Protein AF-A0A3N5JCI5-F1 (afdb_monomer_lite)

Structure (mmCIF, N/CA/C/O backbone):
data_AF-A0A3N5JCI5-F1
#
_entry.id   AF-A0A3N5JCI5-F1
#
loop_
_atom_site.group_PDB
_atom_site.id
_atom_site.type_symbol
_atom_site.label_atom_id
_atom_site.label_alt_id
_atom_site.label_comp_id
_atom_site.label_asym_id
_atom_site.label_entity_id
_atom_site.label_seq_id
_atom_site.pdbx_PDB_ins_code
_atom_site.Cartn_x
_atom_site.Cartn_y
_atom_site.Cartn_z
_atom_site.occupancy
_atom_site.B_iso_or_equiv
_atom_site.auth_seq_id
_atom_site.auth_comp_id
_atom_site.auth_asym_id
_atom_site.auth_atom_id
_atom_site.pdbx_PDB_model_num
ATOM 1 N N . MET A 1 1 ? 83.487 -15.430 -17.081 1.00 39.16 1 MET A N 1
ATOM 2 C CA . MET A 1 1 ? 82.661 -15.612 -18.292 1.00 39.16 1 MET A CA 1
ATOM 3 C C . MET A 1 1 ? 81.201 -15.819 -17.892 1.00 39.16 1 MET A C 1
ATOM 5 O O . MET A 1 1 ? 80.948 -16.765 -17.165 1.00 39.16 1 MET A O 1
ATOM 9 N N . ASN A 1 2 ? 80.333 -14.904 -18.353 1.00 36.88 2 ASN A N 1
ATOM 10 C CA . ASN A 1 2 ? 78.956 -15.048 -18.883 1.00 36.88 2 ASN A CA 1
ATOM 11 C C . ASN A 1 2 ? 77.902 -15.894 -18.128 1.00 36.88 2 ASN A C 1
ATOM 13 O O . ASN A 1 2 ? 78.165 -17.037 -17.799 1.00 36.88 2 ASN A O 1
ATOM 17 N N . ALA A 1 3 ? 76.645 -15.472 -17.944 1.00 43.12 3 ALA A N 1
ATOM 18 C CA . ALA A 1 3 ? 75.952 -14.223 -18.269 1.00 43.12 3 ALA A CA 1
ATOM 19 C C . ALA A 1 3 ? 74.683 -14.091 -17.400 1.00 43.12 3 ALA A C 1
ATOM 21 O O . ALA A 1 3 ? 73.985 -15.068 -17.139 1.00 43.12 3 ALA A O 1
ATOM 22 N N . ILE A 1 4 ? 74.403 -12.856 -16.988 1.00 52.03 4 ILE A N 1
ATOM 23 C CA . ILE A 1 4 ? 73.095 -12.364 -16.541 1.00 52.03 4 ILE A CA 1
ATOM 24 C C . ILE A 1 4 ? 72.188 -12.197 -17.776 1.00 52.03 4 ILE A C 1
ATOM 26 O O . ILE A 1 4 ? 72.710 -11.995 -18.868 1.00 52.03 4 ILE A O 1
ATOM 30 N N . TYR A 1 5 ? 70.867 -12.255 -17.562 1.00 45.72 5 TYR A N 1
ATOM 31 C CA . TYR A 1 5 ? 69.747 -11.634 -18.305 1.00 45.72 5 TYR A CA 1
ATOM 32 C C . TYR A 1 5 ? 68.625 -12.613 -18.664 1.00 45.72 5 TYR A C 1
ATOM 34 O O . TYR A 1 5 ? 68.775 -13.515 -19.479 1.00 45.72 5 TYR A O 1
ATOM 42 N N . GLY A 1 6 ? 67.464 -12.355 -18.064 1.00 45.00 6 GLY A N 1
ATOM 43 C CA . GLY A 1 6 ? 66.194 -13.013 -18.349 1.00 45.00 6 GLY A CA 1
ATOM 44 C C . GLY A 1 6 ? 65.074 -12.454 -17.476 1.00 45.00 6 GLY A C 1
ATOM 45 O O . GLY A 1 6 ? 64.356 -13.209 -16.833 1.00 45.00 6 GLY A O 1
ATOM 46 N N . LEU A 1 7 ? 64.974 -11.123 -17.390 1.00 59.03 7 LEU A N 1
ATOM 47 C CA . LEU A 1 7 ? 63.791 -10.443 -16.865 1.00 59.03 7 LEU A CA 1
ATOM 48 C C . LEU A 1 7 ? 62.620 -10.784 -17.791 1.00 59.03 7 LEU A C 1
ATOM 50 O O . LEU A 1 7 ? 62.695 -10.478 -18.978 1.00 59.03 7 LEU A O 1
ATOM 54 N N . ASN A 1 8 ? 61.560 -11.398 -17.266 1.00 53.91 8 ASN A N 1
ATOM 55 C CA . ASN A 1 8 ? 60.298 -11.506 -17.990 1.00 53.91 8 ASN A CA 1
ATOM 56 C C . ASN A 1 8 ? 59.450 -10.261 -17.661 1.00 53.91 8 ASN A C 1
ATOM 58 O O . ASN A 1 8 ? 59.090 -10.079 -16.492 1.00 53.91 8 ASN A O 1
ATOM 62 N N . PRO A 1 9 ? 59.187 -9.362 -18.627 1.00 57.41 9 PRO A N 1
ATOM 63 C CA . PRO A 1 9 ? 58.435 -8.143 -18.395 1.00 57.41 9 PRO A CA 1
ATOM 64 C C . PRO A 1 9 ? 56.928 -8.396 -18.551 1.00 57.41 9 PRO A C 1
ATOM 66 O O . PRO A 1 9 ? 56.472 -8.969 -19.530 1.00 57.41 9 PRO A O 1
ATOM 69 N N . THR A 1 10 ? 56.168 -7.898 -17.581 1.00 60.50 10 THR A N 1
ATOM 70 C CA . THR A 1 10 ? 54.825 -7.315 -17.739 1.00 60.50 10 THR A CA 1
ATOM 71 C C . THR A 1 10 ? 53.789 -8.066 -18.596 1.00 60.50 10 THR A C 1
ATOM 73 O O . THR A 1 10 ? 53.669 -7.866 -19.800 1.00 60.50 10 THR A O 1
ATOM 76 N N . GLY A 1 11 ? 52.895 -8.771 -17.909 1.00 58.03 1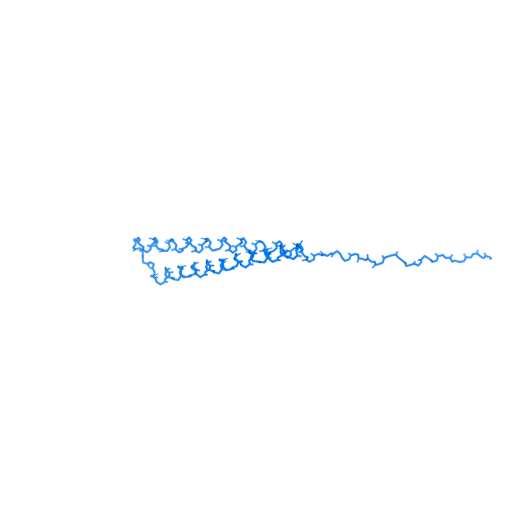1 GLY A N 1
ATOM 77 C CA . GLY A 1 11 ? 51.563 -9.178 -18.367 1.00 58.03 11 GLY A CA 1
ATOM 78 C C . GLY A 1 11 ? 51.008 -10.083 -17.273 1.00 58.03 11 GLY A C 1
ATOM 79 O O . GLY A 1 11 ? 51.576 -11.127 -17.011 1.00 58.03 11 GLY A O 1
ATOM 80 N N . ASP A 1 12 ? 50.039 -9.718 -16.450 1.00 57.69 12 ASP A N 1
ATOM 81 C CA . ASP A 1 12 ? 48.770 -9.101 -16.767 1.00 57.69 12 ASP A CA 1
ATOM 82 C C . ASP A 1 12 ? 48.191 -8.586 -15.433 1.00 57.69 12 ASP A C 1
ATOM 84 O O . ASP A 1 12 ? 47.889 -9.363 -14.531 1.00 57.69 12 ASP A O 1
ATOM 88 N N . ARG A 1 13 ? 48.121 -7.261 -15.256 1.00 59.25 13 ARG A N 1
ATOM 89 C CA . ARG A 1 13 ? 47.392 -6.619 -14.144 1.00 59.25 13 ARG A CA 1
ATOM 90 C C . ARG A 1 13 ? 46.024 -6.126 -14.604 1.00 59.25 13 ARG A C 1
ATOM 92 O O . ARG A 1 13 ? 45.533 -5.113 -14.112 1.00 59.25 13 ARG A O 1
ATOM 99 N N . ARG A 1 14 ? 45.378 -6.814 -15.542 1.00 54.53 14 ARG A N 1
ATOM 100 C CA . ARG A 1 14 ? 43.944 -6.631 -15.747 1.00 54.53 14 ARG A CA 1
ATOM 101 C C . ARG A 1 14 ? 43.239 -7.547 -14.763 1.00 54.53 14 ARG A C 1
ATOM 103 O O . ARG A 1 14 ? 42.761 -8.615 -15.117 1.00 54.53 14 ARG A O 1
ATOM 110 N N . SER A 1 15 ? 43.188 -7.092 -13.508 1.00 56.47 15 SER A N 1
ATOM 111 C CA . SER A 1 15 ? 42.058 -7.425 -12.646 1.00 56.47 15 SER A CA 1
ATOM 112 C C . SER A 1 15 ? 40.820 -7.073 -13.459 1.00 56.47 15 SER A C 1
ATOM 114 O O . SER A 1 15 ? 40.519 -5.897 -13.680 1.00 56.47 15 SER A O 1
ATOM 116 N N . SER A 1 16 ? 40.219 -8.097 -14.053 1.00 52.56 16 SER A N 1
ATOM 117 C CA . SER A 1 16 ? 38.955 -8.020 -14.751 1.00 52.56 16 SER A CA 1
ATOM 118 C C . SER A 1 16 ? 37.967 -7.475 -13.741 1.00 52.56 16 SER A C 1
ATOM 120 O O . SER A 1 16 ? 37.565 -8.162 -12.804 1.00 52.56 16 SER A O 1
ATOM 122 N N . MET A 1 17 ? 37.656 -6.197 -13.903 1.00 54.00 17 MET A N 1
ATOM 123 C CA . MET A 1 17 ? 36.580 -5.516 -13.219 1.00 54.00 17 MET A CA 1
ATOM 124 C C . MET A 1 17 ? 35.296 -6.225 -13.659 1.00 54.00 17 MET A C 1
ATOM 126 O O . MET A 1 17 ? 34.701 -5.899 -14.685 1.00 54.00 17 MET A O 1
ATOM 130 N N . GLU A 1 18 ? 34.947 -7.290 -12.939 1.00 61.62 18 GLU A N 1
ATOM 131 C CA . GLU A 1 18 ? 33.656 -7.954 -13.038 1.00 61.62 18 GLU A CA 1
ATOM 132 C C . GLU A 1 18 ? 32.583 -6.870 -12.839 1.00 61.62 18 GLU A C 1
ATOM 134 O O . GLU A 1 18 ? 32.682 -6.074 -11.897 1.00 61.62 18 GLU A O 1
ATOM 139 N N . PRO A 1 19 ? 31.569 -6.770 -13.710 1.00 53.97 19 PRO A N 1
ATOM 140 C CA . PRO A 1 19 ? 30.512 -5.785 -13.554 1.00 53.97 19 PRO A CA 1
ATOM 141 C C . PRO A 1 19 ? 29.572 -6.241 -12.428 1.00 53.97 19 PRO A C 1
ATOM 143 O O . PRO A 1 19 ? 28.499 -6.782 -12.686 1.00 53.97 19 PRO A O 1
ATOM 146 N N . VAL A 1 20 ? 29.973 -6.030 -11.172 1.00 58.88 20 VAL A N 1
ATOM 147 C CA . VAL A 1 20 ? 29.215 -6.463 -9.983 1.00 58.88 20 VAL A CA 1
ATOM 148 C C . VAL A 1 20 ? 27.932 -5.636 -9.765 1.00 58.88 20 VAL A C 1
ATOM 150 O O . VAL A 1 20 ? 26.986 -6.121 -9.164 1.00 58.88 20 VAL A O 1
ATOM 153 N N . GLY A 1 21 ? 27.803 -4.431 -10.330 1.00 60.84 21 GLY A N 1
ATOM 154 C CA . GLY A 1 21 ? 26.716 -3.515 -9.940 1.00 60.84 21 GLY A CA 1
ATOM 155 C C . GLY A 1 21 ? 25.309 -3.799 -10.493 1.00 60.84 21 GLY A C 1
ATOM 156 O O . GLY A 1 21 ? 24.324 -3.410 -9.882 1.00 60.84 21 GLY A O 1
ATOM 157 N N . ARG A 1 22 ? 25.152 -4.467 -11.645 1.00 61.34 22 ARG A N 1
ATOM 158 C CA . ARG A 1 22 ? 23.871 -4.382 -12.392 1.00 61.34 22 ARG A CA 1
ATOM 159 C C . ARG A 1 22 ? 22.825 -5.453 -12.054 1.00 61.34 22 ARG A C 1
ATOM 161 O O . ARG A 1 22 ? 21.645 -5.254 -12.328 1.00 61.34 22 ARG A O 1
ATOM 168 N N . ARG A 1 23 ? 23.233 -6.608 -11.511 1.00 59.03 23 ARG A N 1
ATOM 169 C CA . ARG A 1 23 ? 22.299 -7.698 -11.145 1.00 59.03 23 ARG A CA 1
ATOM 170 C C . ARG A 1 23 ? 21.757 -7.565 -9.725 1.00 59.03 23 ARG A C 1
ATOM 172 O O . ARG A 1 23 ? 20.593 -7.899 -9.517 1.00 59.03 23 ARG A O 1
ATOM 179 N N . GLU A 1 24 ? 22.556 -7.069 -8.782 1.00 62.22 24 GLU A N 1
ATOM 180 C CA . GLU A 1 24 ? 22.108 -6.849 -7.399 1.00 62.22 24 GLU A CA 1
ATOM 181 C C . GLU A 1 24 ? 21.042 -5.748 -7.314 1.00 62.22 24 GLU A C 1
ATOM 183 O O . GLU A 1 24 ? 20.019 -5.937 -6.659 1.00 62.22 24 GLU A O 1
ATOM 188 N N . GLU A 1 25 ? 21.202 -4.648 -8.058 1.00 64.44 25 GLU A N 1
ATOM 189 C CA . GLU A 1 25 ? 20.228 -3.545 -8.086 1.00 64.44 25 GLU A CA 1
ATOM 190 C C . GLU A 1 25 ? 18.845 -3.982 -8.605 1.00 64.44 25 GLU A C 1
ATOM 192 O O . GLU A 1 25 ? 17.813 -3.643 -8.021 1.00 64.44 25 GLU A O 1
ATOM 197 N N . ALA A 1 26 ? 18.806 -4.792 -9.670 1.00 64.88 26 ALA A N 1
ATOM 198 C CA . ALA A 1 26 ? 17.554 -5.304 -10.232 1.00 64.88 26 ALA A CA 1
ATOM 199 C C . ALA A 1 26 ? 16.845 -6.295 -9.288 1.00 64.88 26 ALA A C 1
ATOM 201 O O . ALA A 1 26 ? 15.613 -6.293 -9.197 1.00 64.88 26 ALA A O 1
ATOM 202 N N . ALA A 1 27 ? 17.611 -7.121 -8.563 1.00 72.25 27 ALA A N 1
ATOM 203 C CA . ALA A 1 27 ? 17.068 -7.995 -7.525 1.00 72.25 27 ALA A CA 1
ATOM 204 C C . ALA A 1 27 ? 16.477 -7.179 -6.358 1.00 72.25 27 ALA A C 1
ATOM 206 O O . ALA A 1 27 ? 15.387 -7.499 -5.882 1.00 72.25 27 ALA A O 1
ATOM 207 N N . GLY A 1 28 ? 17.140 -6.084 -5.971 1.00 89.69 28 GLY A N 1
ATOM 208 C CA . GLY A 1 28 ? 16.675 -5.176 -4.922 1.00 89.69 28 GLY A CA 1
ATOM 209 C C . GLY A 1 28 ? 15.364 -4.464 -5.264 1.00 89.69 28 GLY A C 1
ATOM 210 O O . GLY A 1 28 ? 14.459 -4.414 -4.430 1.00 89.69 28 GLY A O 1
ATOM 211 N N . PHE A 1 29 ? 15.208 -3.972 -6.499 1.00 87.31 29 PHE A N 1
ATOM 212 C CA . PHE A 1 29 ? 13.958 -3.323 -6.918 1.00 87.3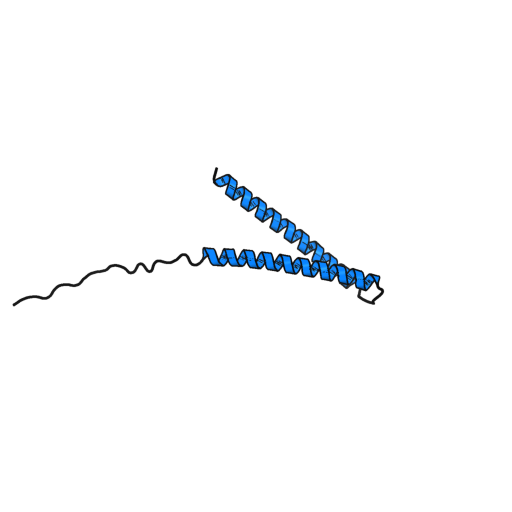1 29 PHE A CA 1
ATOM 213 C C . PHE A 1 29 ? 12.767 -4.287 -6.902 1.00 87.31 29 PHE A C 1
ATOM 215 O O . PHE A 1 29 ? 11.697 -3.932 -6.409 1.00 87.31 29 PHE A O 1
ATOM 222 N N . LYS A 1 30 ? 12.945 -5.516 -7.410 1.00 89.75 30 LYS A N 1
ATOM 223 C CA . LYS A 1 30 ? 11.883 -6.533 -7.411 1.00 89.75 30 LYS A CA 1
ATOM 224 C C . LYS A 1 30 ? 11.424 -6.865 -5.991 1.00 89.75 30 LYS A C 1
ATOM 226 O O . LYS A 1 30 ? 10.219 -6.944 -5.761 1.00 89.75 30 LYS A O 1
ATOM 231 N N . GLU A 1 31 ? 12.363 -7.065 -5.066 1.00 93.44 31 GLU A N 1
ATOM 232 C CA . GLU A 1 31 ? 12.027 -7.370 -3.672 1.00 93.44 31 GLU A CA 1
ATOM 233 C C . GLU A 1 31 ? 11.330 -6.187 -2.996 1.00 93.44 31 GLU A C 1
ATOM 235 O O . GLU A 1 31 ? 10.297 -6.372 -2.361 1.00 93.44 31 GLU A O 1
ATOM 240 N N . SER A 1 32 ? 11.832 -4.967 -3.205 1.00 90.94 32 SER A N 1
ATOM 241 C CA . SER A 1 32 ? 11.208 -3.746 -2.684 1.00 90.94 32 SER A CA 1
ATOM 242 C C . SER A 1 32 ? 9.774 -3.580 -3.195 1.00 90.94 32 SER A C 1
ATOM 244 O O . SER A 1 32 ? 8.852 -3.394 -2.405 1.00 90.94 32 SER A O 1
ATOM 246 N N . LEU A 1 33 ? 9.546 -3.761 -4.501 1.00 92.00 33 LEU A N 1
ATOM 247 C CA . LEU A 1 33 ? 8.206 -3.700 -5.079 1.00 92.00 33 LEU A CA 1
ATOM 248 C C . LEU A 1 33 ? 7.288 -4.780 -4.492 1.00 92.00 33 LEU A C 1
ATOM 250 O O . LEU A 1 33 ? 6.153 -4.479 -4.127 1.00 92.00 33 LEU A O 1
ATOM 254 N N . ALA A 1 34 ? 7.766 -6.023 -4.379 1.00 94.25 34 ALA A N 1
ATOM 255 C CA . ALA A 1 34 ? 7.004 -7.114 -3.772 1.00 94.25 34 ALA A CA 1
ATOM 256 C C . ALA A 1 34 ? 6.648 -6.812 -2.309 1.00 94.25 34 ALA A C 1
ATOM 258 O O . ALA A 1 34 ? 5.526 -7.076 -1.877 1.00 94.25 34 ALA A O 1
ATOM 259 N N . GLN A 1 35 ? 7.580 -6.218 -1.568 1.00 95.12 35 GLN A N 1
ATOM 260 C CA . GLN A 1 35 ? 7.374 -5.786 -0.198 1.00 95.12 35 GLN A CA 1
ATOM 261 C C . GLN A 1 35 ? 6.318 -4.678 -0.103 1.00 95.12 35 GLN A C 1
ATOM 263 O O . GLN A 1 35 ? 5.377 -4.815 0.674 1.00 95.12 35 GLN A O 1
ATOM 268 N N . THR A 1 36 ? 6.383 -3.656 -0.959 1.00 93.44 36 THR A N 1
ATOM 269 C CA . THR A 1 36 ? 5.359 -2.604 -1.026 1.00 93.44 36 THR A CA 1
ATOM 270 C C . THR A 1 36 ? 3.974 -3.167 -1.352 1.00 93.44 36 THR A C 1
ATOM 272 O O . THR A 1 36 ? 2.988 -2.744 -0.755 1.00 93.44 36 THR A O 1
ATOM 275 N N . VAL A 1 37 ? 3.863 -4.153 -2.254 1.00 95.88 37 VAL A N 1
ATOM 276 C CA . VAL A 1 37 ? 2.568 -4.811 -2.527 1.00 95.88 37 VAL A CA 1
ATOM 277 C C . VAL A 1 37 ? 2.010 -5.477 -1.267 1.00 95.88 37 VAL A C 1
ATOM 279 O O . VAL A 1 37 ? 0.822 -5.332 -0.976 1.00 95.88 37 VAL A O 1
ATOM 282 N N . ARG A 1 38 ? 2.856 -6.185 -0.506 1.00 97.31 38 ARG A N 1
ATOM 283 C CA . ARG A 1 38 ? 2.457 -6.817 0.763 1.00 97.31 38 ARG A CA 1
ATOM 284 C C . ARG A 1 38 ? 2.028 -5.784 1.805 1.00 97.31 38 ARG A C 1
ATOM 286 O O . ARG A 1 38 ? 1.053 -6.007 2.514 1.00 97.31 38 ARG A O 1
ATOM 293 N N . GLU A 1 39 ? 2.720 -4.653 1.880 1.00 96.50 39 GLU A N 1
ATOM 294 C CA . GLU A 1 39 ? 2.371 -3.555 2.787 1.00 96.50 39 GLU A CA 1
ATOM 295 C C . GLU A 1 39 ? 1.012 -2.941 2.444 1.00 96.50 39 GLU A C 1
ATOM 297 O O . GLU A 1 39 ? 0.198 -2.718 3.336 1.00 96.50 39 GLU A O 1
ATOM 302 N N . ILE A 1 40 ? 0.724 -2.735 1.158 1.00 96.50 40 ILE A N 1
ATOM 303 C CA . ILE A 1 40 ? -0.569 -2.203 0.706 1.00 96.50 40 ILE A CA 1
ATOM 304 C C . ILE A 1 40 ? -1.712 -3.178 1.004 1.00 96.50 40 ILE A C 1
ATOM 306 O O . ILE A 1 40 ? -2.776 -2.744 1.441 1.00 96.50 40 ILE A O 1
ATOM 310 N N . ASP A 1 41 ? -1.498 -4.484 0.822 1.00 97.25 41 ASP A N 1
ATOM 311 C CA . ASP A 1 41 ? -2.462 -5.510 1.249 1.00 97.25 41 ASP A CA 1
ATOM 312 C C . ASP A 1 41 ? -2.710 -5.454 2.767 1.00 97.25 41 ASP A C 1
ATOM 314 O O . ASP A 1 41 ? -3.855 -5.520 3.217 1.00 97.25 41 ASP A O 1
ATOM 318 N N . GLY A 1 42 ? -1.650 -5.246 3.555 1.00 97.56 42 GLY A N 1
ATOM 319 C CA . GLY A 1 42 ? -1.745 -5.008 4.995 1.00 97.56 42 GLY A CA 1
ATOM 320 C C . GLY A 1 42 ? -2.606 -3.790 5.337 1.00 97.56 42 GLY A C 1
ATOM 321 O O . GLY A 1 42 ? -3.546 -3.914 6.121 1.00 97.56 42 GLY A O 1
ATOM 322 N N . LEU A 1 43 ? -2.352 -2.645 4.696 1.00 96.81 43 LEU A N 1
ATOM 323 C CA . LEU A 1 43 ? -3.135 -1.418 4.886 1.00 96.81 43 LEU A CA 1
ATOM 324 C C . LEU A 1 43 ? -4.611 -1.612 4.515 1.00 96.81 43 LEU A C 1
ATOM 326 O O . LEU A 1 43 ? -5.495 -1.112 5.208 1.00 96.81 43 LEU A O 1
ATOM 330 N N . GLN A 1 44 ? -4.894 -2.354 3.442 1.00 96.69 44 GLN A N 1
ATOM 331 C CA . GLN A 1 44 ? -6.267 -2.647 3.034 1.00 96.69 44 GLN A CA 1
ATOM 332 C C . GLN A 1 44 ? -6.997 -3.509 4.071 1.00 96.69 44 GLN A C 1
ATOM 334 O O . GLN A 1 44 ? -8.162 -3.251 4.378 1.00 96.69 44 GLN A O 1
ATOM 339 N N . LYS A 1 45 ? -6.322 -4.522 4.625 1.00 97.12 45 LYS A N 1
ATOM 340 C CA . LYS A 1 45 ? -6.873 -5.370 5.691 1.00 97.12 45 LYS A CA 1
ATOM 341 C C . LYS A 1 45 ? -7.099 -4.586 6.978 1.00 97.12 45 LYS A C 1
ATOM 343 O O . LYS A 1 45 ? -8.154 -4.733 7.585 1.00 97.12 45 LYS A O 1
ATOM 348 N N . GLU A 1 46 ? -6.152 -3.732 7.357 1.00 94.69 46 GLU A N 1
ATOM 349 C CA . GLU A 1 46 ? -6.276 -2.850 8.520 1.00 94.69 46 GLU A CA 1
ATOM 350 C C . GLU A 1 46 ? -7.481 -1.913 8.379 1.00 94.69 46 GLU A C 1
ATOM 352 O O . GLU A 1 46 ? -8.298 -1.823 9.294 1.00 94.69 46 GLU A O 1
ATOM 357 N N . ALA A 1 47 ? -7.644 -1.281 7.212 1.00 94.25 47 ALA A N 1
ATOM 358 C CA . ALA A 1 47 ? -8.793 -0.429 6.925 1.00 94.25 47 ALA A CA 1
ATOM 359 C C . ALA A 1 47 ? -10.118 -1.203 7.014 1.00 94.25 47 ALA A C 1
ATOM 361 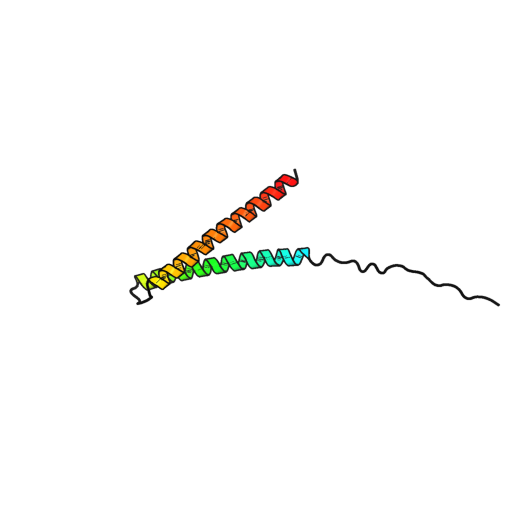O O . ALA A 1 47 ? -11.053 -0.742 7.665 1.00 94.25 47 ALA A O 1
ATOM 362 N N . ASN A 1 48 ? -10.192 -2.400 6.421 1.00 94.31 48 ASN A N 1
ATOM 363 C CA . ASN A 1 48 ? -11.389 -3.243 6.489 1.00 94.31 48 ASN A CA 1
ATOM 364 C C . ASN A 1 48 ? -11.722 -3.633 7.933 1.00 94.31 48 ASN A C 1
ATOM 366 O O . ASN A 1 48 ? -12.867 -3.508 8.360 1.00 94.31 48 ASN A O 1
ATOM 370 N N . GLN A 1 49 ? -10.716 -4.033 8.708 1.00 93.44 49 GLN A N 1
ATOM 371 C CA . GLN A 1 49 ? -10.908 -4.389 10.106 1.00 93.44 49 GLN A CA 1
ATOM 372 C C . GLN A 1 49 ? -11.339 -3.182 10.946 1.00 93.44 49 GLN A C 1
ATOM 374 O O . GLN A 1 49 ? -12.205 -3.311 11.806 1.00 93.44 49 GLN A O 1
ATOM 379 N N . ALA A 1 50 ? -10.785 -1.995 10.687 1.00 90.75 50 ALA A N 1
ATOM 380 C CA . ALA A 1 50 ? -11.206 -0.766 11.351 1.00 90.75 50 ALA A CA 1
ATOM 381 C C . ALA A 1 50 ? -12.686 -0.442 11.067 1.00 90.75 50 ALA A C 1
ATOM 383 O O . ALA A 1 50 ? -13.418 -0.089 11.993 1.00 90.75 50 ALA A O 1
ATOM 384 N N . ILE A 1 51 ? -13.140 -0.632 9.821 1.00 90.94 51 ILE A N 1
ATOM 385 C CA . ILE A 1 51 ? -14.550 -0.475 9.428 1.00 90.94 51 ILE A CA 1
ATOM 386 C C . ILE A 1 51 ? -15.438 -1.483 10.167 1.00 90.94 51 ILE A C 1
ATOM 388 O O . ILE A 1 51 ? -16.461 -1.095 10.727 1.00 90.94 51 ILE A O 1
ATOM 392 N N . GLU A 1 52 ? -15.050 -2.760 10.193 1.00 91.12 52 GLU A N 1
ATOM 393 C CA . GLU A 1 52 ? -15.803 -3.818 10.878 1.00 91.12 52 GLU A CA 1
ATOM 394 C C . GLU A 1 52 ? -15.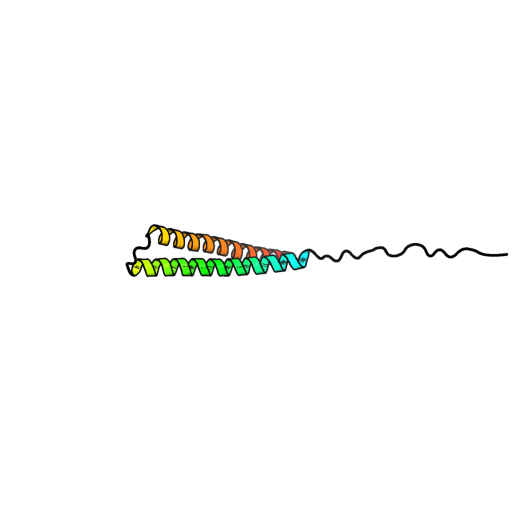920 -3.551 12.381 1.00 91.12 52 GLU A C 1
ATOM 396 O O . GLU A 1 52 ? -17.014 -3.625 12.939 1.00 91.12 52 GLU A O 1
ATOM 401 N N . THR A 1 53 ? -14.812 -3.180 13.031 1.00 88.31 53 THR A N 1
ATOM 402 C CA . THR A 1 53 ? -14.794 -2.843 14.457 1.00 88.31 53 THR A CA 1
ATOM 403 C C . THR A 1 53 ? -15.720 -1.663 14.770 1.00 88.31 53 THR A C 1
ATOM 405 O O . THR A 1 53 ? -16.488 -1.709 15.730 1.00 88.31 53 THR A O 1
ATOM 408 N N . MET A 1 54 ? -15.690 -0.618 13.940 1.00 87.50 54 MET A N 1
ATOM 409 C CA . MET A 1 54 ? -16.568 0.542 14.098 1.00 87.50 54 MET A CA 1
ATOM 410 C C . MET A 1 54 ? -18.042 0.166 13.902 1.00 87.50 54 MET A C 1
ATOM 412 O O . MET A 1 54 ? -18.897 0.580 14.683 1.00 87.50 54 MET A O 1
ATOM 416 N N . ALA A 1 55 ? -18.353 -0.644 12.887 1.00 87.06 55 ALA A N 1
ATOM 417 C CA . ALA A 1 55 ? -19.712 -1.117 12.630 1.00 87.06 55 ALA A CA 1
ATOM 418 C C . ALA A 1 55 ? -20.247 -2.025 13.752 1.00 87.06 55 ALA A C 1
ATOM 420 O O . ALA A 1 55 ? -21.452 -2.042 14.003 1.00 87.06 55 ALA A O 1
ATOM 421 N N . ALA A 1 56 ? -19.360 -2.738 14.455 1.00 88.31 56 ALA A N 1
ATOM 422 C CA . ALA A 1 56 ? -19.689 -3.535 15.635 1.00 88.31 56 ALA A CA 1
ATOM 423 C C . ALA A 1 56 ? -19.990 -2.688 16.891 1.00 88.31 56 ALA A C 1
ATOM 425 O O . ALA A 1 56 ? -20.379 -3.240 17.920 1.00 88.31 56 ALA A O 1
ATOM 426 N N . GLY A 1 57 ? -19.843 -1.360 16.815 1.00 79.00 57 GLY A N 1
ATOM 427 C CA . GLY A 1 57 ? -20.125 -0.447 17.922 1.00 79.00 57 GLY A CA 1
ATOM 428 C C . GLY A 1 57 ? -19.007 -0.364 18.960 1.00 79.00 57 GLY A C 1
ATOM 429 O O . GLY A 1 57 ? -19.235 0.161 20.051 1.00 79.00 57 GLY A O 1
ATOM 430 N N . GLU A 1 58 ? -17.804 -0.861 18.650 1.00 77.19 58 GLU A N 1
ATOM 431 C CA . GLU A 1 58 ? -16.640 -0.593 19.491 1.00 77.19 58 GLU A CA 1
ATOM 432 C C . GLU A 1 58 ? -16.249 0.891 19.388 1.00 77.19 58 GLU A C 1
ATOM 434 O O . GLU A 1 58 ? -16.300 1.470 18.299 1.00 77.19 58 GLU A O 1
ATOM 439 N N . PRO A 1 59 ? -15.815 1.521 20.495 1.00 62.66 59 PRO A N 1
ATOM 440 C CA . PRO A 1 59 ? -15.474 2.941 20.550 1.00 62.66 59 PRO A CA 1
ATOM 441 C C . PRO A 1 59 ? -14.112 3.246 19.898 1.00 62.66 59 PRO A C 1
ATOM 443 O O . PRO A 1 59 ? -13.301 3.972 20.468 1.00 62.66 59 PRO A O 1
ATOM 446 N N . LYS A 1 60 ? -13.827 2.688 18.715 1.00 63.31 60 LYS A N 1
ATOM 447 C CA . LYS A 1 60 ? -12.724 3.188 17.891 1.00 63.31 60 LYS A CA 1
ATOM 448 C C . LYS A 1 60 ? -13.105 4.561 17.357 1.00 63.31 60 LYS A C 1
ATOM 450 O O . LYS A 1 60 ? -14.214 4.762 16.861 1.00 63.31 60 LYS A O 1
ATOM 455 N N . ASP A 1 61 ? -12.177 5.501 17.469 1.00 76.75 61 ASP A N 1
ATOM 456 C CA . ASP A 1 61 ? -12.363 6.855 16.973 1.00 76.75 61 ASP A CA 1
ATOM 457 C C . ASP A 1 61 ? -12.645 6.799 15.465 1.00 76.75 61 ASP A C 1
ATOM 459 O O . ASP A 1 61 ? -11.844 6.277 14.690 1.00 76.75 61 ASP A O 1
ATOM 463 N N . VAL A 1 62 ? -13.781 7.348 15.021 1.00 84.75 62 VAL A N 1
ATOM 464 C CA . VAL A 1 62 ? -14.165 7.379 13.592 1.00 84.75 62 VAL A CA 1
ATOM 465 C C . VAL A 1 62 ? -13.044 7.990 12.738 1.00 84.75 62 VAL A C 1
ATOM 467 O O . VAL A 1 62 ? -12.822 7.593 11.595 1.00 84.75 62 VAL A O 1
ATOM 470 N N . HIS A 1 63 ? -12.283 8.920 13.320 1.00 87.44 63 HIS A N 1
ATOM 471 C CA . HIS A 1 63 ? -11.091 9.510 12.720 1.00 87.44 63 HIS A CA 1
ATOM 472 C C . HIS A 1 63 ? -10.012 8.479 12.372 1.00 87.44 63 HIS A C 1
ATOM 474 O O . HIS A 1 63 ? -9.427 8.568 11.296 1.00 87.44 63 HIS A O 1
ATOM 480 N N . GLU A 1 64 ? -9.765 7.485 13.224 1.00 89.00 64 GLU A N 1
ATOM 481 C CA . GLU A 1 64 ? -8.778 6.434 12.954 1.00 89.00 64 GLU A CA 1
ATOM 482 C C . GLU A 1 64 ? -9.204 5.557 11.776 1.00 89.00 64 GLU A C 1
ATOM 484 O O . GLU A 1 64 ? -8.386 5.258 10.905 1.00 89.00 64 GLU A O 1
ATOM 489 N N . VAL A 1 65 ? -10.496 5.219 11.694 1.00 91.62 65 VAL A N 1
ATOM 490 C CA . VAL A 1 65 ? -11.063 4.472 10.560 1.00 91.62 65 VAL A CA 1
ATOM 491 C C . VAL A 1 65 ? -10.882 5.261 9.265 1.00 91.62 65 VAL A C 1
ATOM 493 O O . VAL A 1 65 ? -10.392 4.722 8.273 1.00 91.62 65 VAL A O 1
ATOM 496 N N . MET A 1 66 ? -11.212 6.556 9.278 1.00 92.00 66 MET A N 1
ATOM 497 C CA . MET A 1 66 ? -11.021 7.431 8.119 1.00 92.00 66 MET A CA 1
ATOM 498 C C . MET A 1 66 ? -9.548 7.516 7.699 1.00 92.00 66 MET A C 1
ATOM 500 O O . MET A 1 66 ? -9.246 7.410 6.512 1.00 92.00 66 MET A O 1
ATOM 504 N N . ILE A 1 67 ? -8.621 7.642 8.654 1.00 93.62 67 ILE A N 1
ATOM 505 C CA . ILE A 1 67 ? -7.180 7.673 8.368 1.00 93.62 67 ILE A CA 1
ATOM 506 C C . ILE A 1 67 ? -6.712 6.349 7.754 1.00 93.62 67 ILE A C 1
ATOM 508 O O . ILE A 1 67 ? -5.953 6.368 6.783 1.00 93.62 67 ILE A O 1
ATOM 512 N N . ALA A 1 68 ? -7.151 5.208 8.291 1.00 94.06 68 ALA A N 1
ATOM 513 C CA . ALA A 1 68 ? -6.794 3.893 7.763 1.00 94.06 68 ALA A CA 1
ATOM 514 C C . ALA A 1 68 ? -7.289 3.721 6.317 1.00 94.06 68 ALA A C 1
ATOM 516 O O . ALA A 1 68 ? -6.522 3.312 5.441 1.00 94.06 68 ALA A O 1
ATOM 517 N N . MET A 1 69 ? -8.534 4.122 6.043 1.00 94.94 69 MET A N 1
ATOM 518 C CA . MET A 1 69 ? -9.100 4.102 4.693 1.00 94.94 69 MET A CA 1
ATOM 519 C C . MET A 1 69 ? -8.332 5.003 3.720 1.00 94.94 69 MET A C 1
ATOM 521 O O . MET A 1 69 ? -8.000 4.567 2.616 1.00 94.94 69 MET A O 1
ATOM 525 N N . GLU A 1 70 ? -8.003 6.235 4.116 1.00 96.31 70 GLU A N 1
ATOM 526 C CA . GLU A 1 70 ? -7.249 7.156 3.257 1.00 96.31 70 GLU A CA 1
ATOM 527 C C . GLU A 1 70 ? -5.833 6.649 2.972 1.00 96.31 70 GLU A C 1
ATOM 529 O O . GLU A 1 70 ? -5.381 6.684 1.824 1.00 96.31 70 GLU A O 1
ATOM 534 N N . LYS A 1 71 ? -5.142 6.101 3.981 1.00 95.75 71 LYS A N 1
ATOM 535 C CA . LYS A 1 71 ? -3.824 5.476 3.797 1.00 95.75 71 LYS A CA 1
ATOM 536 C C . LYS A 1 71 ? -3.880 4.334 2.787 1.00 95.75 71 LYS A C 1
ATOM 538 O O . LYS A 1 71 ? -3.063 4.312 1.861 1.00 95.75 71 LYS A O 1
ATOM 543 N N . ALA A 1 72 ? -4.838 3.418 2.934 1.00 96.88 72 ALA A N 1
ATOM 544 C CA . ALA A 1 72 ? -5.023 2.312 1.998 1.00 96.88 72 ALA A CA 1
ATOM 545 C C . ALA A 1 72 ? -5.328 2.830 0.580 1.00 96.88 72 ALA A C 1
ATOM 547 O O . ALA A 1 72 ? -4.678 2.431 -0.389 1.00 96.88 72 ALA A O 1
ATOM 548 N N . GLY A 1 73 ? -6.246 3.794 0.463 1.00 97.00 73 GLY A N 1
ATOM 549 C CA . GLY A 1 73 ? -6.663 4.368 -0.814 1.00 97.00 73 GLY A CA 1
ATOM 550 C C . GLY A 1 73 ? -5.546 5.110 -1.554 1.00 97.00 73 GLY A C 1
ATOM 551 O O . GLY A 1 73 ? -5.350 4.891 -2.752 1.00 97.00 73 GLY A O 1
ATOM 552 N N . ILE A 1 74 ? -4.794 5.977 -0.867 1.00 97.44 74 ILE A N 1
ATOM 553 C CA . ILE A 1 74 ? -3.654 6.703 -1.452 1.00 97.44 74 ILE A CA 1
ATOM 554 C C . ILE A 1 74 ? -2.573 5.717 -1.901 1.00 97.44 74 ILE A C 1
ATOM 556 O O . ILE A 1 74 ? -2.090 5.816 -3.032 1.00 97.44 74 ILE A O 1
ATOM 560 N N . SER A 1 75 ? -2.228 4.748 -1.051 1.00 96.75 75 SER A N 1
ATOM 561 C CA . SER A 1 75 ? -1.164 3.782 -1.344 1.00 96.75 75 SER A CA 1
ATOM 562 C C . SER A 1 75 ? -1.513 2.901 -2.544 1.00 96.75 75 SER A C 1
ATOM 564 O O . SER A 1 75 ? -0.682 2.699 -3.430 1.00 96.75 75 SER A O 1
ATOM 566 N N . LEU A 1 76 ? -2.770 2.457 -2.650 1.00 96.38 76 LEU A N 1
ATOM 567 C CA . LEU A 1 76 ? -3.245 1.698 -3.805 1.00 96.38 76 LEU A CA 1
ATOM 568 C C . LEU A 1 76 ? -3.186 2.521 -5.101 1.00 96.38 76 LEU A C 1
ATOM 570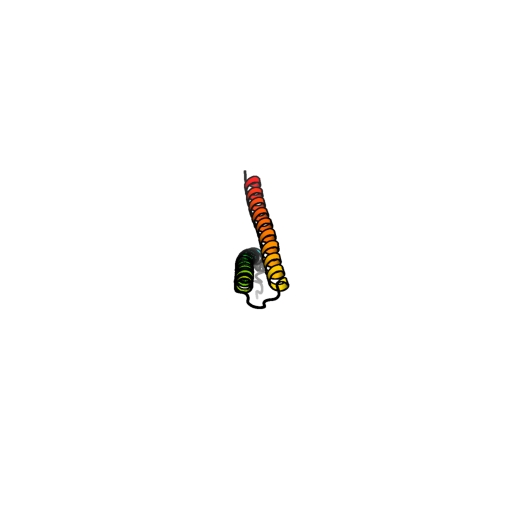 O O . LEU A 1 76 ? -2.723 2.023 -6.129 1.00 96.38 76 LEU A O 1
ATOM 574 N N . ARG A 1 77 ? -3.612 3.794 -5.067 1.00 96.88 77 ARG A N 1
ATOM 575 C CA . ARG A 1 77 ? -3.517 4.685 -6.239 1.00 96.88 77 ARG A CA 1
ATOM 576 C C . ARG A 1 77 ? -2.072 4.844 -6.703 1.00 96.88 77 ARG A C 1
ATOM 578 O O . ARG A 1 77 ? -1.811 4.763 -7.904 1.00 96.88 77 ARG A O 1
ATOM 585 N N . LEU A 1 78 ? -1.144 5.021 -5.765 1.00 96.12 78 LEU A N 1
ATOM 586 C CA . LEU A 1 78 ? 0.283 5.089 -6.067 1.00 96.12 78 LEU A CA 1
ATOM 587 C C . LEU A 1 78 ? 0.778 3.787 -6.717 1.00 96.12 78 LEU A C 1
ATOM 589 O O . LEU A 1 78 ? 1.438 3.831 -7.754 1.00 96.12 78 LEU A O 1
ATOM 593 N N . MET A 1 79 ? 0.408 2.626 -6.175 1.00 94.88 79 MET A N 1
ATOM 594 C CA . MET A 1 79 ? 0.784 1.328 -6.744 1.00 94.88 79 MET A CA 1
ATOM 595 C C . MET A 1 79 ? 0.290 1.148 -8.180 1.00 94.88 79 MET A C 1
ATOM 597 O O . MET A 1 79 ? 1.036 0.663 -9.031 1.00 94.88 79 MET A O 1
ATOM 601 N N . VAL A 1 80 ? -0.944 1.559 -8.478 1.00 96.06 80 VAL A N 1
ATOM 602 C CA . VAL A 1 80 ? -1.483 1.507 -9.845 1.00 96.06 80 VAL A CA 1
ATOM 603 C C . VAL A 1 80 ? -0.651 2.374 -10.792 1.00 96.06 80 VAL A C 1
ATOM 605 O O . VAL A 1 80 ? -0.337 1.935 -11.899 1.00 96.06 80 VAL A O 1
ATOM 608 N N . GLN A 1 81 ? -0.238 3.568 -10.363 1.00 96.06 81 GLN A N 1
ATOM 609 C CA . GLN A 1 81 ? 0.635 4.429 -11.167 1.00 96.06 81 GLN A CA 1
ATOM 610 C C . GLN A 1 81 ? 2.000 3.779 -11.424 1.00 96.06 81 GLN A C 1
ATOM 612 O O . GLN A 1 81 ? 2.468 3.773 -12.564 1.00 96.06 81 GLN A O 1
ATOM 617 N N . VAL A 1 82 ? 2.609 3.177 -10.399 1.00 94.31 82 VAL A N 1
ATOM 618 C CA . VAL A 1 82 ? 3.878 2.444 -10.533 1.00 94.31 82 VAL A CA 1
ATOM 619 C C . VAL A 1 82 ? 3.725 1.267 -11.498 1.00 94.31 82 VAL A C 1
ATOM 621 O O . VAL A 1 82 ? 4.520 1.133 -12.429 1.00 94.31 82 VAL A O 1
ATOM 624 N N . ARG A 1 83 ? 2.668 0.456 -11.344 1.00 92.62 83 ARG A N 1
ATOM 625 C CA . ARG A 1 83 ? 2.345 -0.655 -12.253 1.00 92.62 83 ARG A CA 1
ATOM 626 C C . ARG A 1 83 ? 2.243 -0.175 -13.698 1.00 92.62 83 ARG A C 1
ATOM 628 O O . ARG A 1 83 ? 2.852 -0.777 -14.578 1.00 92.62 83 ARG A O 1
ATOM 635 N N . ASN A 1 84 ? 1.502 0.905 -13.938 1.00 96.31 84 ASN A N 1
ATOM 636 C CA . ASN A 1 84 ? 1.343 1.465 -15.277 1.00 96.31 84 ASN A CA 1
ATOM 637 C C . ASN A 1 84 ? 2.693 1.906 -15.853 1.00 96.31 84 ASN A C 1
ATOM 639 O O . ASN A 1 84 ? 3.000 1.581 -16.996 1.00 96.31 84 ASN A O 1
ATOM 643 N N . LYS A 1 85 ? 3.534 2.577 -15.055 1.00 95.12 85 LYS A N 1
ATOM 644 C CA . LYS A 1 85 ? 4.850 3.035 -15.511 1.00 95.12 85 LYS A CA 1
ATOM 645 C C . LYS A 1 85 ? 5.784 1.877 -15.867 1.00 95.12 85 LYS A C 1
ATOM 647 O O . LYS A 1 85 ? 6.519 1.988 -16.844 1.00 95.12 85 LYS A O 1
ATOM 652 N N . ILE A 1 86 ? 5.728 0.771 -15.122 1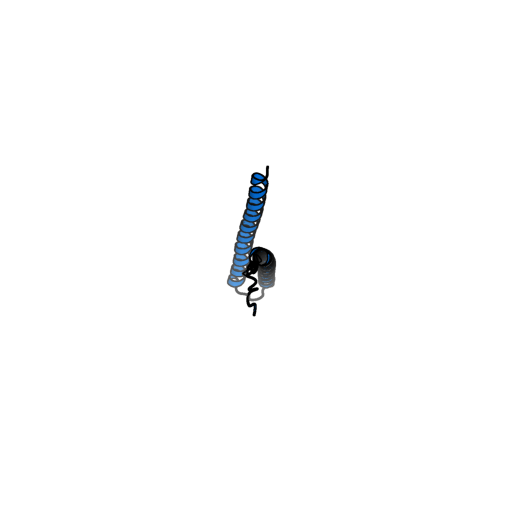.00 91.75 86 ILE A N 1
ATOM 653 C CA . ILE A 1 86 ? 6.487 -0.452 -15.429 1.00 91.75 86 ILE A CA 1
ATOM 654 C C . ILE A 1 86 ? 6.027 -1.058 -16.760 1.00 91.75 86 ILE A C 1
ATOM 656 O O . ILE A 1 86 ? 6.868 -1.419 -17.580 1.00 91.75 86 ILE A O 1
ATOM 660 N N . ILE A 1 87 ? 4.712 -1.136 -16.996 1.00 94.19 87 ILE A N 1
ATOM 661 C CA . ILE A 1 87 ? 4.158 -1.637 -18.264 1.00 94.19 87 ILE A CA 1
ATOM 662 C C . ILE A 1 87 ? 4.621 -0.755 -19.428 1.00 94.19 87 ILE A C 1
ATOM 664 O O . ILE A 1 87 ? 5.156 -1.272 -20.403 1.00 94.19 87 ILE A O 1
ATOM 668 N N . THR A 1 88 ? 4.507 0.570 -19.300 1.00 94.75 88 THR A N 1
ATOM 669 C CA . THR A 1 88 ? 4.982 1.507 -20.329 1.00 94.75 88 THR A CA 1
ATOM 670 C C . THR A 1 88 ? 6.480 1.356 -20.595 1.00 94.75 88 THR A C 1
ATOM 672 O O . THR A 1 88 ? 6.885 1.294 -21.749 1.00 94.75 88 THR A O 1
ATOM 675 N N . ALA A 1 89 ? 7.310 1.241 -19.554 1.00 92.25 89 ALA A N 1
ATOM 676 C CA . ALA A 1 89 ? 8.751 1.047 -19.724 1.00 92.25 89 ALA A CA 1
ATOM 677 C C . ALA A 1 89 ? 9.075 -0.270 -20.453 1.00 92.25 89 ALA A C 1
ATOM 679 O O . ALA A 1 89 ? 9.972 -0.312 -21.294 1.00 92.25 89 ALA A O 1
ATOM 680 N N . TYR A 1 90 ? 8.326 -1.339 -20.166 1.00 91.75 90 TYR A N 1
ATOM 681 C CA . TYR A 1 90 ? 8.453 -2.604 -20.886 1.00 91.75 90 TYR A CA 1
ATOM 682 C C . TYR A 1 90 ? 8.074 -2.457 -22.369 1.00 91.75 90 TYR A C 1
ATOM 684 O O . TYR A 1 90 ? 8.822 -2.896 -23.243 1.00 91.75 90 TYR A O 1
ATOM 692 N N . GLU A 1 91 ? 6.955 -1.793 -22.667 1.00 92.88 91 GLU A N 1
ATOM 693 C CA . GLU A 1 91 ? 6.521 -1.512 -24.042 1.00 92.88 91 GLU A CA 1
ATOM 694 C C . GLU A 1 91 ? 7.534 -0.656 -24.820 1.00 92.88 91 GLU A C 1
ATOM 696 O O . GLU A 1 91 ? 7.797 -0.928 -25.992 1.00 92.88 91 GLU A O 1
ATOM 701 N N . GLU A 1 92 ? 8.131 0.358 -24.185 1.00 91.75 92 GLU A N 1
ATOM 702 C CA . GLU A 1 92 ? 9.165 1.211 -24.786 1.00 91.75 92 GLU A CA 1
ATOM 703 C C . GLU A 1 92 ? 10.412 0.407 -25.184 1.00 91.75 92 GLU A C 1
ATOM 705 O O . GLU A 1 92 ? 10.907 0.563 -26.301 1.00 91.75 92 GLU A O 1
ATOM 710 N N . ILE A 1 93 ? 10.885 -0.502 -24.321 1.00 89.31 93 ILE A N 1
ATOM 711 C CA . ILE A 1 93 ? 12.031 -1.379 -24.623 1.00 89.31 93 ILE A CA 1
ATOM 712 C C . ILE A 1 93 ? 11.733 -2.273 -25.833 1.00 89.31 93 ILE A C 1
ATOM 714 O O . ILE A 1 93 ? 12.587 -2.425 -26.706 1.00 89.31 93 ILE A O 1
ATOM 718 N N . MET A 1 94 ? 10.520 -2.827 -25.915 1.00 89.62 94 MET A N 1
ATOM 719 C CA . MET A 1 94 ? 10.108 -3.674 -27.040 1.00 89.62 94 MET A CA 1
ATOM 720 C C . MET A 1 94 ? 10.073 -2.905 -28.368 1.00 89.62 94 MET A C 1
ATOM 722 O O . MET A 1 94 ? 10.410 -3.466 -29.407 1.00 89.62 94 MET A O 1
ATOM 726 N N . ARG A 1 95 ? 9.713 -1.615 -28.349 1.00 88.06 95 ARG A N 1
ATOM 727 C CA . ARG A 1 95 ? 9.690 -0.757 -29.548 1.00 88.06 95 ARG A CA 1
ATOM 728 C C . ARG A 1 95 ? 11.075 -0.372 -30.066 1.00 88.06 95 ARG A C 1
ATOM 730 O O . ARG A 1 95 ? 11.181 -0.003 -31.228 1.00 88.06 95 ARG A O 1
ATOM 737 N N . LEU A 1 96 ? 12.115 -0.428 -29.234 1.00 85.44 96 LEU A N 1
ATOM 738 C CA . LEU A 1 96 ? 13.491 -0.127 -29.651 1.00 85.44 96 LEU A CA 1
ATOM 739 C C . LEU A 1 96 ? 14.180 -1.300 -30.365 1.00 85.44 96 LEU A C 1
ATOM 741 O O . LEU A 1 96 ? 15.218 -1.094 -30.987 1.00 85.44 96 LEU A O 1
ATOM 745 N N . GLN A 1 97 ? 13.654 -2.521 -30.232 1.00 60.91 97 GLN A N 1
ATOM 746 C CA . GLN A 1 97 ? 14.280 -3.750 -30.738 1.00 60.91 97 GLN A CA 1
ATOM 747 C C . GLN A 1 97 ? 13.686 -4.258 -32.063 1.00 60.91 97 GLN A C 1
ATOM 749 O O . GLN A 1 97 ? 14.094 -5.326 -32.523 1.00 60.91 97 GLN A O 1
ATOM 754 N N . VAL A 1 98 ? 12.739 -3.528 -32.662 1.00 56.12 98 VAL A N 1
ATOM 755 C CA . VAL A 1 98 ? 12.181 -3.831 -33.994 1.00 56.12 98 VAL A CA 1
ATOM 756 C C . VAL A 1 98 ? 12.875 -3.049 -35.099 1.00 56.12 98 VAL A C 1
ATOM 758 O O . VAL A 1 98 ? 13.315 -1.909 -34.832 1.00 56.12 98 VAL A O 1
#

Secondary structure (DSSP, 8-state):
-------------------THHHHHHHHHHHHHHHHHHHHHHHHHHHHHHHHHHHTT----HHHHHHHHHHHHHHHHHHHHHHHHHHHHHHHHHHH--

Radius of gyration: 28.88 Å; chains: 1; bounding box: 103×25×54 Å

Sequence (98 aa):
MNAIYGLNPTGDRRSSMEPVGRREEAAGFKESLAQTVREIDGLQKEANQAIETMAAGEPKDVHEVMIAMEKAGISLRLMVQVRNKIITAYEEIMRLQV

Foldseek 3Di:
DDDDDDDDDDDDPPPPPDVPPDPVVVVVVVVVLVVLVVVLVVLVVVLVVLVVCVVVVNPDPVVVSVVSVVVSVVSVVVNVVVVVVVVVVVVVVVVVVD

pLDDT: mean 81.05, std 17.73, range [36.88, 97.56]